Protein AF-A0A2D3VNG2-F1 (afdb_monomer)

Solvent-accessible surface area (backbone atoms only — not comparable to full-atom values): 8539 Å² total; per-residue (Å²): 130,85,75,82,82,73,78,53,73,70,59,52,52,50,52,54,51,50,49,55,54,50,52,56,50,38,55,51,27,48,50,49,23,53,49,34,58,53,53,55,80,77,42,88,83,52,74,72,61,54,54,55,29,51,51,51,22,51,54,24,46,50,54,24,53,54,48,49,53,53,47,52,54,50,54,52,51,49,52,53,56,32,38,77,67,68,76,45,61,77,66,77,74,68,57,89,61,90,76,82,52,67,86,74,60,56,89,66,45,68,67,59,59,49,63,77,52,55,59,64,55,54,55,50,51,54,50,51,53,51,51,53,51,51,54,50,48,54,54,49,52,55,60,68,72,68,119

Sequence (147 aa):
MPSPSTIPPSERIRELTNINADVAGLLTSASHAVGALTTSTASESMPDTAEGQREAFVAAAQEFLHGLQGVAARLRRQAVALEEAGIITPDALREEGVSVRNGGLGGFDVGWLNSRGDKVGRDKEGELVAEARDLLKEVLEKKEGGG

Organism: NCBI:txid112498

Secondary structure (DSSP, 8-state):
-PPP----HHHHHHHHHHHHHHHHHHHHHHHHHHHHHHHHHHS---HHHHHHHHHHHHHHHHHHHHHHHHHHHHHHHHHHHHHHTTSS-GGGGT-SSS--SGGG-TT--HHHHHHHTTHHHHHHHHHHHHHHHHHHHHHHHHHHS--

Structure (mmCIF, N/CA/C/O backbone):
data_AF-A0A2D3VNG2-F1
#
_entry.id   AF-A0A2D3VNG2-F1
#
loop_
_atom_site.group_PDB
_atom_site.id
_atom_site.type_symbol
_atom_site.label_atom_id
_atom_site.label_alt_id
_atom_site.label_comp_id
_atom_site.label_asym_id
_atom_site.label_entity_id
_atom_site.label_seq_id
_atom_site.pdbx_PDB_ins_code
_atom_site.Cartn_x
_atom_site.Cartn_y
_atom_site.Cartn_z
_atom_site.occupancy
_atom_site.B_iso_or_equiv
_atom_site.auth_seq_id
_atom_site.auth_comp_id
_atom_site.auth_asym_id
_atom_site.auth_a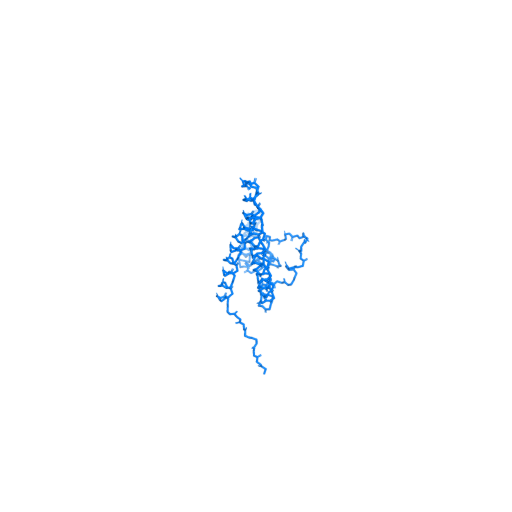tom_id
_atom_site.pdbx_PDB_model_num
ATOM 1 N N . MET A 1 1 ? 4.399 -28.488 23.556 1.00 39.81 1 MET A N 1
ATOM 2 C CA . MET A 1 1 ? 3.806 -27.746 22.425 1.00 39.81 1 MET A CA 1
ATOM 3 C C . MET A 1 1 ? 4.351 -26.330 22.476 1.00 39.81 1 MET A C 1
ATOM 5 O O . MET A 1 1 ? 4.258 -25.742 23.547 1.00 39.81 1 MET A O 1
ATOM 9 N N . PRO A 1 2 ? 5.003 -25.821 21.421 1.00 38.31 2 PRO A N 1
ATOM 10 C CA . PRO A 1 2 ? 5.468 -24.439 21.400 1.00 38.31 2 PRO A CA 1
ATOM 11 C C . PRO A 1 2 ? 4.256 -23.503 21.307 1.00 38.31 2 PRO A C 1
ATOM 13 O O . PRO A 1 2 ? 3.383 -23.701 20.465 1.00 38.31 2 PRO A O 1
ATOM 16 N N . SER A 1 3 ? 4.172 -22.530 22.211 1.00 42.22 3 SER A N 1
ATOM 17 C CA . SER A 1 3 ? 3.147 -21.484 22.203 1.00 42.22 3 SER A CA 1
ATOM 18 C C . SER A 1 3 ? 3.211 -20.692 20.890 1.00 42.22 3 SER A C 1
ATOM 20 O O . SER A 1 3 ? 4.324 -20.419 20.429 1.00 42.22 3 SER A O 1
ATOM 22 N N . PRO A 1 4 ? 2.077 -20.287 20.287 1.00 52.59 4 PRO A N 1
ATOM 23 C CA . PRO A 1 4 ? 2.111 -19.394 19.137 1.00 52.59 4 PRO A CA 1
ATOM 24 C C . PRO A 1 4 ? 2.752 -18.076 19.579 1.00 52.59 4 PRO A C 1
ATOM 26 O O . PRO A 1 4 ? 2.316 -17.448 20.544 1.00 52.59 4 PRO A O 1
ATOM 29 N N . SER A 1 5 ? 3.834 -17.682 18.917 1.00 51.34 5 SER A N 1
ATOM 30 C CA . SER A 1 5 ? 4.504 -16.405 19.140 1.00 51.34 5 SER A CA 1
ATOM 31 C C . SER A 1 5 ? 3.564 -15.275 18.724 1.00 51.34 5 SER A C 1
ATOM 33 O O . SER A 1 5 ? 3.491 -14.906 17.553 1.00 51.34 5 SER A O 1
ATOM 35 N N . THR A 1 6 ? 2.803 -14.748 19.680 1.00 62.78 6 THR A N 1
ATOM 36 C CA . THR A 1 6 ? 1.911 -13.613 19.462 1.00 62.78 6 THR A CA 1
ATOM 37 C C . THR A 1 6 ? 2.763 -12.365 19.241 1.00 62.78 6 THR A C 1
ATOM 39 O O . THR A 1 6 ? 3.326 -11.825 20.193 1.00 62.78 6 THR A O 1
ATOM 42 N N . ILE A 1 7 ? 2.880 -11.907 17.991 1.00 64.56 7 ILE A N 1
ATOM 43 C CA . ILE A 1 7 ? 3.552 -10.638 17.672 1.00 64.56 7 ILE A CA 1
ATOM 44 C C . ILE A 1 7 ? 2.871 -9.520 18.483 1.00 64.56 7 ILE A C 1
ATOM 46 O O . ILE A 1 7 ? 1.638 -9.396 18.396 1.00 64.56 7 ILE A O 1
ATOM 50 N N . PRO A 1 8 ? 3.615 -8.725 19.274 1.00 69.12 8 PRO A N 1
ATOM 51 C CA . PRO A 1 8 ? 3.035 -7.708 20.140 1.00 69.12 8 PRO A CA 1
ATOM 52 C C . PRO A 1 8 ? 2.353 -6.587 19.327 1.00 69.12 8 PRO A C 1
ATOM 54 O O . PRO A 1 8 ? 2.790 -6.271 18.218 1.00 69.12 8 PRO A O 1
ATOM 57 N N . PRO A 1 9 ? 1.307 -5.929 19.867 1.00 66.12 9 PRO A N 1
ATOM 58 C CA . PRO A 1 9 ? 0.556 -4.888 19.152 1.00 66.12 9 PRO A CA 1
ATOM 59 C C . PRO A 1 9 ? 1.412 -3.739 18.592 1.00 66.12 9 PRO A C 1
ATOM 61 O O . PRO A 1 9 ? 1.140 -3.230 17.508 1.00 66.12 9 PRO A O 1
ATOM 64 N N . SER A 1 10 ? 2.473 -3.345 19.298 1.00 67.94 10 SER A N 1
ATOM 65 C CA . SER A 1 10 ? 3.390 -2.276 18.880 1.00 67.94 10 SER A CA 1
ATOM 66 C C . SER A 1 10 ? 4.196 -2.624 17.626 1.00 67.94 10 SER A C 1
ATOM 68 O O . SER A 1 10 ? 4.466 -1.753 16.801 1.00 67.94 10 SER A O 1
ATOM 70 N N .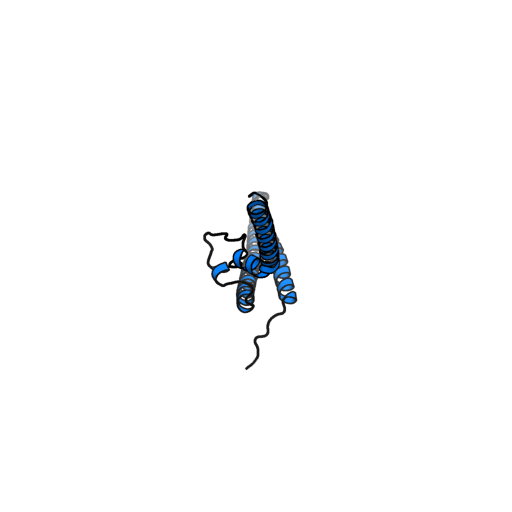 GLU A 1 11 ? 4.561 -3.891 17.457 1.00 70.31 11 GLU A N 1
ATOM 71 C CA . GLU A 1 11 ? 5.294 -4.381 16.290 1.00 70.31 11 GLU A CA 1
ATOM 72 C C . GLU A 1 11 ? 4.384 -4.442 15.058 1.00 70.31 11 GLU A C 1
ATOM 74 O O . GLU A 1 11 ? 4.787 -4.045 13.968 1.00 70.31 11 GLU A O 1
ATOM 79 N N . ARG A 1 12 ? 3.099 -4.750 15.260 1.00 68.75 12 ARG A N 1
ATOM 80 C CA . ARG A 1 12 ? 2.070 -4.700 14.208 1.00 68.75 12 ARG A CA 1
ATOM 81 C C . ARG A 1 12 ? 1.804 -3.281 13.706 1.00 68.75 12 ARG A C 1
ATOM 83 O O . ARG A 1 12 ? 1.691 -3.068 12.503 1.00 68.75 12 ARG A O 1
ATOM 90 N N . ILE A 1 13 ? 1.748 -2.296 14.608 1.00 73.25 13 ILE A N 1
ATOM 91 C CA . ILE A 1 13 ? 1.616 -0.876 14.231 1.00 73.25 13 ILE A CA 1
ATOM 92 C C . ILE A 1 13 ? 2.819 -0.431 13.388 1.00 73.25 13 ILE A C 1
ATOM 94 O O . ILE A 1 13 ? 2.648 0.273 12.391 1.00 73.25 13 ILE A O 1
ATOM 98 N N . ARG A 1 14 ? 4.035 -0.866 13.747 1.00 75.94 14 ARG A N 1
ATOM 99 C CA . ARG A 1 14 ? 5.243 -0.585 12.955 1.00 75.94 14 ARG A CA 1
ATOM 100 C C . ARG A 1 14 ? 5.179 -1.229 11.574 1.00 75.94 14 ARG A C 1
ATOM 102 O O . ARG A 1 14 ? 5.482 -0.560 10.594 1.00 75.94 14 ARG A O 1
ATOM 109 N N . GLU A 1 15 ? 4.730 -2.477 11.472 1.00 74.25 15 GLU A N 1
ATOM 110 C CA . GLU A 1 15 ? 4.548 -3.129 10.173 1.00 74.25 15 GLU A CA 1
ATOM 111 C C . GLU A 1 15 ? 3.494 -2.431 9.301 1.00 74.25 15 GLU A C 1
ATOM 113 O O . GLU A 1 15 ? 3.746 -2.206 8.122 1.00 74.25 15 GLU A O 1
ATOM 118 N N . LEU A 1 16 ? 2.343 -2.037 9.864 1.00 76.81 16 LEU A N 1
ATOM 119 C CA . LEU A 1 16 ? 1.330 -1.241 9.150 1.00 76.81 16 LEU A CA 1
ATOM 120 C C . LEU A 1 16 ? 1.899 0.100 8.664 1.00 76.81 16 LEU A C 1
ATOM 122 O O . LEU A 1 16 ? 1.632 0.531 7.544 1.00 76.81 16 LEU A O 1
ATOM 126 N N . THR A 1 17 ? 2.726 0.742 9.490 1.00 81.50 17 THR A N 1
ATOM 127 C CA . THR A 1 17 ? 3.406 1.996 9.135 1.00 81.50 17 THR A CA 1
ATOM 128 C C . THR A 1 17 ? 4.395 1.785 7.986 1.00 81.50 17 THR A C 1
ATOM 130 O O . THR A 1 17 ? 4.442 2.593 7.059 1.00 81.50 17 THR A O 1
ATOM 133 N N . ASN A 1 18 ? 5.135 0.673 7.999 1.00 81.25 18 ASN A N 1
ATOM 134 C CA . ASN A 1 18 ? 6.039 0.300 6.913 1.00 81.25 18 ASN A CA 1
ATOM 135 C C . ASN A 1 18 ? 5.272 0.024 5.612 1.00 81.25 18 ASN A C 1
ATOM 137 O O . ASN A 1 18 ? 5.683 0.497 4.558 1.00 81.25 18 ASN A O 1
ATOM 141 N N . ILE A 1 19 ? 4.120 -0.655 5.684 1.00 82.69 19 ILE A N 1
ATOM 142 C CA . ILE A 1 19 ? 3.249 -0.866 4.517 1.00 82.69 19 ILE A CA 1
ATOM 143 C C . ILE A 1 19 ? 2.786 0.473 3.930 1.00 82.69 19 ILE A C 1
ATOM 145 O O . ILE A 1 19 ? 2.789 0.639 2.713 1.00 82.69 19 ILE A O 1
ATOM 149 N N . ASN A 1 20 ? 2.426 1.450 4.766 1.00 82.25 20 ASN A N 1
ATOM 150 C CA . ASN A 1 20 ? 2.037 2.776 4.285 1.00 82.25 20 ASN A CA 1
ATOM 151 C C . ASN A 1 20 ? 3.184 3.485 3.534 1.00 82.25 20 ASN A C 1
ATOM 153 O O . ASN A 1 20 ? 2.954 4.109 2.499 1.00 82.25 20 ASN A O 1
ATOM 157 N N . ALA A 1 21 ? 4.426 3.351 4.012 1.00 83.00 21 ALA A N 1
ATOM 158 C CA . ALA A 1 21 ? 5.601 3.865 3.306 1.00 83.00 21 ALA A CA 1
ATOM 159 C C . ALA A 1 21 ? 5.838 3.139 1.965 1.00 83.00 21 ALA A C 1
ATOM 161 O O . ALA A 1 21 ? 6.141 3.786 0.962 1.00 83.00 21 ALA A O 1
ATOM 162 N N . ASP A 1 22 ? 5.623 1.821 1.920 1.00 84.31 22 ASP A N 1
ATOM 163 C CA . ASP A 1 22 ? 5.734 1.031 0.688 1.00 84.31 22 ASP A CA 1
ATOM 164 C C . ASP A 1 22 ? 4.704 1.466 -0.371 1.00 84.31 22 ASP A C 1
ATOM 166 O O . ASP A 1 22 ? 5.024 1.527 -1.558 1.00 84.31 22 ASP A O 1
ATOM 170 N N . VAL A 1 23 ? 3.481 1.828 0.039 1.00 84.50 23 VAL A N 1
ATOM 171 C CA . VAL A 1 23 ? 2.439 2.343 -0.872 1.00 84.50 23 VAL A CA 1
ATOM 172 C C . VAL A 1 23 ? 2.862 3.663 -1.525 1.00 84.50 23 VAL A C 1
ATOM 174 O O . VAL A 1 23 ? 2.646 3.851 -2.723 1.00 84.50 23 VAL A O 1
ATOM 177 N N . ALA A 1 24 ? 3.521 4.560 -0.789 1.00 87.44 24 ALA A N 1
ATOM 178 C CA . ALA A 1 24 ? 4.089 5.776 -1.377 1.00 87.44 24 ALA A CA 1
ATOM 179 C C . ALA A 1 24 ? 5.204 5.457 -2.397 1.00 87.44 24 ALA A C 1
ATOM 181 O O . ALA A 1 24 ? 5.295 6.096 -3.452 1.00 87.44 24 ALA A O 1
ATOM 182 N N . GLY A 1 25 ? 6.006 4.421 -2.127 1.00 85.69 25 GLY A N 1
ATOM 183 C CA . GLY A 1 25 ? 6.991 3.888 -3.073 1.00 85.69 25 GLY A CA 1
ATOM 184 C C . GLY A 1 25 ? 6.356 3.372 -4.369 1.00 85.69 25 GLY A C 1
ATOM 185 O O . GLY A 1 25 ? 6.841 3.686 -5.456 1.00 85.69 25 GLY A O 1
ATOM 186 N N . LEU A 1 26 ? 5.217 2.675 -4.276 1.00 88.50 26 LEU A N 1
ATOM 187 C CA . LEU A 1 26 ? 4.459 2.193 -5.439 1.00 88.50 26 LEU A CA 1
ATOM 188 C C . LEU A 1 26 ? 3.953 3.321 -6.336 1.00 88.50 26 LEU A C 1
ATOM 190 O O . LEU A 1 26 ? 4.029 3.231 -7.559 1.00 88.50 26 LEU A O 1
ATOM 194 N N . LEU A 1 27 ? 3.446 4.399 -5.742 1.00 90.12 27 LEU A N 1
ATOM 195 C CA . LEU A 1 27 ? 2.988 5.557 -6.512 1.00 90.12 27 LEU A CA 1
ATOM 196 C C . LEU A 1 27 ? 4.147 6.238 -7.250 1.00 90.12 27 LEU A C 1
ATOM 198 O O . LEU A 1 27 ? 3.979 6.720 -8.373 1.00 90.12 27 LEU A O 1
ATOM 202 N N . THR A 1 28 ? 5.334 6.235 -6.646 1.00 90.31 28 THR A N 1
ATOM 203 C CA . THR A 1 28 ? 6.543 6.791 -7.258 1.00 90.31 28 THR A CA 1
ATOM 204 C C . THR A 1 28 ? 6.993 5.945 -8.451 1.00 90.31 28 THR A C 1
ATOM 206 O O . THR A 1 28 ? 7.196 6.489 -9.536 1.00 90.31 28 THR A O 1
ATOM 209 N N . SER A 1 29 ? 7.065 4.616 -8.310 1.00 88.69 29 SER A N 1
ATOM 210 C CA . SER A 1 29 ? 7.437 3.730 -9.425 1.00 88.69 29 SER A CA 1
ATOM 211 C C . SER A 1 29 ? 6.409 3.752 -10.562 1.00 88.69 29 SER A C 1
ATOM 213 O O . SER A 1 29 ? 6.792 3.803 -11.732 1.00 88.69 29 SER A O 1
ATOM 215 N N . ALA A 1 30 ? 5.113 3.844 -10.247 1.00 88.69 30 ALA A N 1
ATOM 216 C CA . ALA A 1 30 ? 4.064 4.052 -11.246 1.00 88.69 30 ALA A CA 1
ATOM 217 C C . ALA A 1 30 ? 4.228 5.389 -11.994 1.00 88.69 30 ALA A C 1
ATOM 219 O O . ALA A 1 30 ? 4.104 5.434 -13.219 1.00 88.69 30 ALA A O 1
ATOM 220 N N . SER A 1 31 ? 4.571 6.467 -11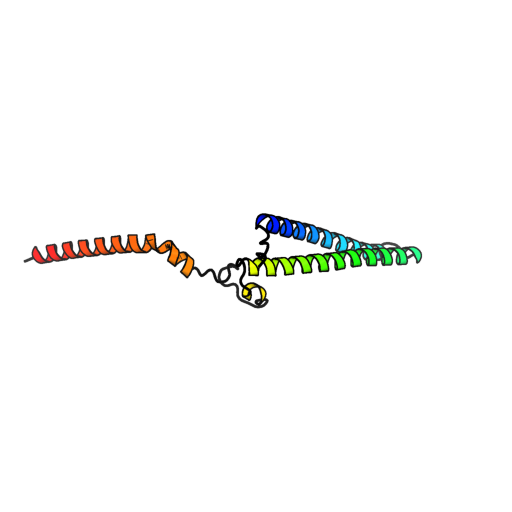.281 1.00 90.19 31 SER A N 1
ATOM 221 C CA . SER A 1 31 ? 4.838 7.780 -11.886 1.00 90.19 31 SER A CA 1
ATOM 222 C C . SER A 1 31 ? 6.046 7.737 -12.827 1.00 90.19 31 SER A C 1
ATOM 224 O O . SER A 1 31 ? 5.999 8.311 -13.913 1.00 90.19 31 SER A O 1
ATOM 226 N N . HIS A 1 32 ? 7.104 7.010 -12.454 1.00 87.12 32 HIS A N 1
ATOM 227 C CA . HIS A 1 32 ? 8.283 6.814 -13.302 1.00 87.12 32 HIS A CA 1
ATOM 228 C C . HIS A 1 32 ? 7.949 6.015 -14.569 1.00 87.12 32 HIS A C 1
ATOM 230 O O . HIS A 1 32 ? 8.391 6.387 -15.656 1.00 87.12 32 HIS A O 1
ATOM 236 N N . ALA A 1 33 ? 7.127 4.966 -14.457 1.00 86.94 33 ALA A N 1
ATOM 237 C CA . ALA A 1 33 ? 6.676 4.187 -15.609 1.00 86.94 33 ALA A CA 1
ATOM 238 C C . ALA A 1 33 ? 5.863 5.052 -16.589 1.00 86.94 33 ALA A C 1
ATOM 240 O O . ALA A 1 33 ? 6.134 5.065 -17.789 1.00 86.94 33 ALA A O 1
ATOM 241 N N . VAL A 1 34 ? 4.909 5.840 -16.085 1.00 87.25 34 VAL A N 1
ATOM 242 C CA . VAL A 1 34 ? 4.128 6.766 -16.922 1.00 87.25 34 VAL A CA 1
ATOM 243 C C . VAL A 1 34 ? 5.032 7.833 -17.554 1.00 87.25 34 VAL A C 1
ATOM 245 O O . VAL A 1 34 ? 4.930 8.077 -18.755 1.00 87.25 34 VAL A O 1
ATOM 248 N N . GLY A 1 35 ? 5.970 8.403 -16.790 1.00 84.75 35 GLY A N 1
ATOM 249 C CA . GLY A 1 35 ? 6.929 9.400 -17.278 1.00 84.75 35 GLY A CA 1
ATOM 250 C C . GLY A 1 35 ? 7.855 8.885 -18.387 1.00 84.75 35 GLY A C 1
ATOM 251 O O . GLY A 1 35 ? 8.170 9.621 -19.329 1.00 84.75 35 GLY A O 1
ATOM 252 N N . ALA A 1 36 ? 8.243 7.607 -18.322 1.00 84.81 36 ALA A N 1
ATOM 253 C CA . ALA A 1 36 ? 9.045 6.960 -19.359 1.00 84.81 36 ALA A CA 1
ATOM 254 C C . ALA A 1 36 ? 8.304 6.894 -20.707 1.00 84.81 36 ALA A C 1
ATOM 256 O O . ALA A 1 36 ? 8.914 7.099 -21.755 1.00 84.81 36 ALA A O 1
ATOM 257 N N . LEU A 1 37 ? 6.983 6.684 -20.687 1.00 78.56 37 LEU A N 1
ATOM 258 C CA . LEU A 1 37 ? 6.152 6.628 -21.894 1.00 78.56 37 LEU A CA 1
ATOM 259 C C . LEU A 1 37 ? 5.778 8.020 -22.427 1.00 78.56 37 LEU A C 1
ATOM 261 O O . LEU A 1 37 ? 5.708 8.221 -23.639 1.00 78.56 37 LEU A O 1
ATOM 265 N N . THR A 1 38 ? 5.551 9.000 -21.548 1.00 79.38 38 THR A N 1
ATOM 266 C CA . THR A 1 38 ? 5.102 10.344 -21.955 1.00 79.38 38 THR A CA 1
ATOM 267 C C . THR A 1 38 ? 6.226 11.164 -22.583 1.00 79.38 38 THR A C 1
ATOM 269 O O . THR A 1 38 ? 5.980 11.940 -23.506 1.00 79.38 38 THR A O 1
ATOM 272 N N . THR A 1 39 ? 7.471 10.969 -22.139 1.00 65.31 39 THR A N 1
ATOM 273 C CA . THR A 1 39 ? 8.646 11.682 -22.677 1.00 65.31 39 THR A CA 1
ATOM 274 C C . THR A 1 39 ? 8.909 11.327 -24.150 1.00 65.31 39 THR A C 1
ATOM 276 O O . THR A 1 39 ? 9.369 12.173 -24.913 1.00 65.31 39 THR A O 1
ATOM 279 N N . SER A 1 40 ? 8.510 10.123 -24.579 1.00 57.41 40 SER A N 1
ATOM 280 C CA . SER A 1 40 ? 8.521 9.675 -25.982 1.00 57.41 40 SER A CA 1
ATOM 281 C C . SER A 1 40 ? 7.617 10.514 -26.892 1.00 57.41 40 SER A C 1
ATOM 283 O O . SER A 1 40 ? 7.952 10.788 -28.037 1.00 57.41 40 SER A O 1
ATOM 285 N N . THR A 1 41 ? 6.471 10.968 -26.375 1.00 57.66 41 THR A N 1
ATOM 286 C CA . THR A 1 41 ? 5.501 11.753 -27.161 1.00 57.66 41 THR A CA 1
ATOM 287 C C . THR A 1 41 ? 5.909 13.216 -27.344 1.00 57.66 41 THR A C 1
ATOM 289 O O . THR A 1 41 ? 5.404 13.880 -28.244 1.00 57.66 41 THR A O 1
ATOM 292 N N . ALA A 1 42 ? 6.822 13.715 -26.502 1.00 59.78 42 ALA A N 1
ATOM 293 C CA . ALA A 1 42 ? 7.290 15.100 -26.513 1.00 59.78 42 ALA A CA 1
ATOM 294 C C . ALA A 1 42 ? 8.653 15.287 -27.207 1.00 59.78 42 ALA A C 1
ATOM 296 O O . ALA A 1 42 ? 9.011 16.414 -27.541 1.00 59.78 42 ALA A O 1
ATOM 297 N N . SER A 1 43 ? 9.419 14.209 -27.411 1.00 56.62 43 SER A N 1
ATOM 298 C CA . SER A 1 43 ? 10.750 14.238 -28.023 1.00 56.62 43 SER A CA 1
ATOM 299 C C . SER A 1 43 ? 10.709 13.504 -29.363 1.00 56.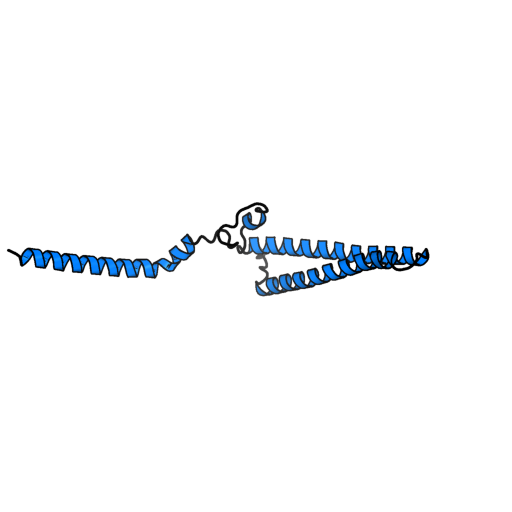62 43 SER A C 1
ATOM 301 O O . SER A 1 43 ? 10.386 12.321 -29.404 1.00 56.62 43 SER A O 1
ATOM 303 N N . GLU A 1 44 ? 10.988 14.215 -30.458 1.00 57.84 44 GLU A N 1
ATOM 304 C CA . GLU A 1 44 ? 11.011 13.668 -31.820 1.00 57.84 44 GLU A CA 1
ATOM 305 C C . GLU A 1 44 ? 11.820 12.357 -31.876 1.00 57.84 44 GLU A C 1
ATOM 307 O O . GLU A 1 44 ? 12.976 12.281 -31.457 1.00 57.84 44 GLU A O 1
ATOM 312 N N . SER A 1 45 ? 11.165 11.289 -32.330 1.00 58.31 45 SER A N 1
ATOM 313 C CA . SER A 1 45 ? 11.574 9.900 -32.128 1.00 58.31 45 SER A CA 1
ATOM 314 C C . SER A 1 45 ? 12.804 9.505 -32.953 1.00 58.31 45 SER A C 1
ATOM 316 O O . SER A 1 45 ? 12.690 9.196 -34.141 1.00 58.31 45 SER A O 1
ATOM 318 N N . MET A 1 46 ? 13.962 9.442 -32.296 1.00 61.53 46 MET A N 1
ATOM 31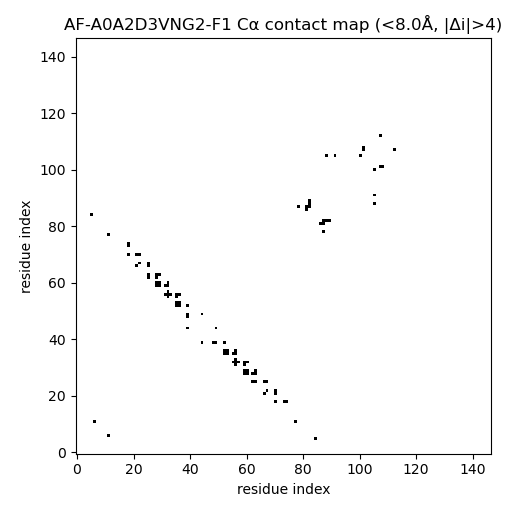9 C CA . MET A 1 46 ? 15.124 8.672 -32.749 1.00 61.53 46 MET A CA 1
ATOM 320 C C . MET A 1 46 ? 14.996 7.211 -32.255 1.00 61.53 46 MET A C 1
ATOM 322 O O . MET A 1 46 ? 14.442 6.975 -31.180 1.00 61.53 46 MET A O 1
ATOM 326 N N . PRO A 1 47 ? 15.472 6.207 -33.012 1.00 61.16 47 PRO A N 1
ATOM 327 C CA . PRO A 1 47 ? 15.277 4.790 -32.674 1.00 61.16 47 PRO A CA 1
ATOM 328 C C . PRO A 1 47 ? 15.954 4.370 -31.355 1.00 61.16 47 PRO A C 1
ATOM 330 O O . PRO A 1 47 ? 15.339 3.655 -30.566 1.00 61.16 47 PRO A O 1
ATOM 333 N N . ASP A 1 48 ? 17.153 4.882 -31.062 1.00 63.12 48 ASP A N 1
ATOM 334 C CA . ASP A 1 48 ? 17.902 4.540 -29.839 1.00 63.12 48 ASP A CA 1
ATOM 335 C C . ASP A 1 48 ? 17.236 5.069 -28.554 1.00 63.12 48 ASP A C 1
ATOM 337 O O . ASP A 1 48 ? 17.329 4.456 -27.489 1.00 63.12 48 ASP A O 1
ATOM 341 N N . THR A 1 49 ? 16.515 6.193 -28.628 1.00 71.50 49 THR A N 1
ATOM 342 C CA . THR A 1 49 ? 15.782 6.742 -27.477 1.00 71.50 49 THR A CA 1
ATOM 343 C C . THR A 1 49 ? 14.510 5.958 -27.169 1.00 71.50 49 THR A C 1
ATOM 345 O O . THR A 1 49 ? 14.127 5.876 -26.002 1.00 71.50 49 THR A O 1
ATOM 348 N N . ALA A 1 50 ? 13.871 5.346 -28.169 1.00 76.38 50 ALA A N 1
ATOM 349 C CA . ALA A 1 50 ? 12.669 4.538 -27.966 1.00 76.38 50 ALA A CA 1
ATOM 350 C C . ALA A 1 50 ? 12.970 3.212 -27.239 1.00 76.38 50 ALA A C 1
ATOM 352 O O . ALA A 1 50 ? 12.206 2.804 -26.360 1.00 76.38 50 ALA A O 1
ATOM 353 N N . GLU A 1 51 ? 14.091 2.555 -27.559 1.00 81.81 51 GLU A N 1
ATOM 354 C CA . GLU A 1 51 ? 14.510 1.327 -26.868 1.00 81.81 51 GLU A CA 1
ATOM 355 C C . GLU A 1 51 ? 14.883 1.589 -25.404 1.00 81.81 51 GLU A C 1
ATOM 357 O O . GLU A 1 51 ? 14.364 0.905 -24.519 1.00 81.81 51 GLU A O 1
ATOM 362 N N . GLY A 1 52 ? 15.672 2.633 -25.123 1.00 81.38 52 GLY A N 1
ATOM 363 C CA . GLY A 1 52 ? 16.016 3.008 -23.745 1.00 81.38 52 GLY A CA 1
ATOM 364 C C . GLY A 1 52 ? 14.798 3.410 -22.899 1.00 81.38 52 GLY A C 1
ATOM 365 O O . GLY A 1 52 ? 14.714 3.078 -21.716 1.00 81.38 52 GLY A O 1
ATOM 366 N N . GLN A 1 53 ? 13.799 4.066 -23.498 1.00 81.62 53 GLN A N 1
ATOM 367 C CA . GLN A 1 53 ? 12.533 4.394 -22.823 1.00 81.62 53 GLN A CA 1
ATOM 368 C C . GLN A 1 53 ? 11.699 3.149 -22.516 1.00 81.62 53 GLN A C 1
ATOM 370 O O . GLN A 1 53 ? 11.109 3.048 -21.436 1.00 81.62 53 GLN A O 1
ATOM 375 N N . ARG A 1 54 ? 11.659 2.185 -23.443 1.00 85.75 54 ARG A N 1
ATOM 376 C CA . ARG A 1 54 ? 10.983 0.902 -23.227 1.00 85.75 54 ARG A CA 1
ATOM 377 C C . ARG A 1 54 ? 11.631 0.133 -22.081 1.00 85.75 54 ARG A C 1
ATOM 379 O O . ARG A 1 54 ? 10.913 -0.409 -21.244 1.00 85.75 54 ARG A O 1
ATOM 386 N N . GLU A 1 55 ? 12.958 0.107 -22.025 1.00 88.75 55 GLU A N 1
ATOM 387 C CA . GLU A 1 55 ? 13.702 -0.523 -20.934 1.00 88.75 55 GLU A CA 1
ATOM 388 C C . GLU A 1 55 ? 13.410 0.156 -19.585 1.00 88.75 55 GLU A C 1
ATOM 390 O O . GLU A 1 55 ? 13.052 -0.523 -18.621 1.00 88.75 55 GLU A O 1
ATOM 395 N N . ALA A 1 56 ? 13.440 1.492 -19.535 1.00 85.94 56 ALA A N 1
ATOM 396 C CA . ALA A 1 56 ? 13.109 2.260 -18.333 1.00 85.94 56 ALA A CA 1
ATOM 397 C C . ALA A 1 56 ? 11.662 2.030 -17.856 1.00 85.94 56 ALA A C 1
ATOM 399 O O . ALA A 1 56 ? 11.418 1.883 -16.656 1.00 85.94 56 ALA A O 1
ATOM 400 N N . PHE A 1 57 ? 10.701 1.946 -18.784 1.00 89.88 57 PHE A N 1
ATOM 401 C CA . PHE A 1 57 ? 9.317 1.591 -18.469 1.00 89.88 57 PHE A CA 1
ATOM 402 C C . PHE A 1 57 ? 9.216 0.183 -17.876 1.00 89.88 57 PHE A C 1
ATOM 404 O O . PHE A 1 57 ? 8.571 0.001 -16.844 1.00 89.88 57 PHE A O 1
ATOM 411 N N . VAL A 1 58 ? 9.852 -0.808 -18.510 1.00 92.75 58 VAL A N 1
ATOM 412 C CA . VAL A 1 58 ? 9.819 -2.202 -18.045 1.00 92.75 58 VAL A CA 1
ATOM 413 C C . VAL A 1 58 ? 10.416 -2.312 -16.644 1.00 92.75 58 VAL A C 1
ATOM 415 O O . VAL A 1 58 ? 9.798 -2.940 -15.786 1.00 92.75 58 VAL A O 1
ATOM 418 N N . ALA A 1 59 ? 11.546 -1.653 -16.384 1.00 90.12 59 ALA A N 1
ATOM 419 C CA . ALA A 1 59 ? 12.171 -1.633 -15.065 1.00 90.12 59 ALA A CA 1
ATOM 420 C C . ALA A 1 59 ? 11.249 -1.008 -13.999 1.00 90.12 59 ALA A C 1
ATOM 422 O O . ALA A 1 59 ? 11.018 -1.605 -12.947 1.00 90.12 59 ALA A O 1
ATOM 423 N N . ALA A 1 60 ? 10.653 0.156 -14.285 1.00 88.25 60 ALA A N 1
ATOM 424 C CA . ALA A 1 60 ? 9.736 0.823 -13.358 1.00 88.25 60 ALA A CA 1
ATOM 425 C C . ALA A 1 60 ? 8.442 0.018 -13.118 1.00 88.25 60 ALA A C 1
ATOM 427 O O . ALA A 1 60 ? 7.943 -0.045 -11.993 1.00 88.25 60 ALA A O 1
ATOM 428 N N . ALA A 1 61 ? 7.915 -0.642 -14.153 1.00 89.31 61 ALA A N 1
ATOM 429 C CA . ALA A 1 61 ? 6.739 -1.503 -14.052 1.00 89.31 61 ALA A CA 1
ATOM 430 C C . ALA A 1 61 ? 7.022 -2.785 -13.252 1.00 89.31 61 ALA A C 1
ATOM 432 O O . ALA A 1 61 ? 6.174 -3.223 -12.473 1.00 89.31 61 ALA A O 1
ATOM 433 N N . GLN A 1 62 ? 8.208 -3.377 -13.413 1.00 93.31 62 GLN A N 1
ATOM 434 C CA . GLN A 1 62 ? 8.646 -4.526 -12.618 1.00 93.31 62 GLN A CA 1
ATOM 435 C C . GLN A 1 62 ? 8.763 -4.162 -11.137 1.00 93.31 62 GLN A C 1
ATOM 437 O O . GLN A 1 62 ? 8.222 -4.884 -10.298 1.00 93.31 62 GLN A O 1
ATOM 442 N N . GLU A 1 63 ? 9.384 -3.023 -10.824 1.00 91.38 63 GLU A N 1
ATOM 443 C CA . GLU A 1 63 ? 9.495 -2.515 -9.452 1.00 91.38 63 GLU A CA 1
ATOM 444 C C . GLU A 1 63 ? 8.108 -2.280 -8.829 1.00 91.38 63 GLU A C 1
ATOM 446 O O . GLU A 1 63 ? 7.829 -2.722 -7.713 1.00 91.38 63 GLU A O 1
ATOM 451 N N . PHE A 1 64 ? 7.191 -1.663 -9.582 1.00 90.62 64 PHE A N 1
ATOM 452 C CA . PHE A 1 64 ? 5.805 -1.468 -9.158 1.00 90.62 64 PHE A CA 1
ATOM 453 C C . PHE A 1 64 ? 5.086 -2.790 -8.858 1.00 90.62 64 PHE A C 1
ATOM 455 O O . PHE A 1 64 ? 4.519 -2.963 -7.778 1.00 90.62 64 PHE A O 1
ATOM 462 N N . LEU A 1 65 ? 5.099 -3.741 -9.796 1.00 91.69 65 LEU A N 1
ATOM 463 C CA . LEU A 1 65 ? 4.366 -4.999 -9.641 1.00 91.69 65 LEU A CA 1
ATOM 464 C C . LEU A 1 65 ? 4.941 -5.857 -8.511 1.00 91.69 65 LEU A C 1
ATOM 466 O O . LEU A 1 65 ? 4.176 -6.445 -7.743 1.00 91.69 65 LEU A O 1
ATOM 470 N N . HIS A 1 66 ? 6.267 -5.894 -8.375 1.00 92.62 66 HIS A N 1
ATOM 471 C CA . HIS A 1 66 ? 6.928 -6.611 -7.290 1.00 92.62 66 HIS A CA 1
ATOM 472 C C . HIS A 1 66 ? 6.588 -5.996 -5.926 1.00 92.62 66 HIS A C 1
ATOM 474 O O . HIS A 1 66 ? 6.187 -6.709 -4.999 1.00 92.62 66 HIS A O 1
ATOM 480 N N . GLY A 1 67 ? 6.644 -4.666 -5.815 1.00 88.25 67 GLY A N 1
ATOM 481 C CA . GLY A 1 67 ? 6.221 -3.967 -4.607 1.00 88.25 67 GLY A CA 1
ATOM 482 C C . GLY A 1 67 ? 4.745 -4.228 -4.275 1.00 88.25 67 GLY A C 1
ATOM 483 O O . GLY A 1 67 ? 4.416 -4.503 -3.120 1.00 88.25 67 GLY A O 1
ATOM 484 N N . LEU A 1 68 ? 3.857 -4.222 -5.277 1.00 89.38 68 LEU A N 1
ATOM 485 C CA . LEU A 1 68 ? 2.419 -4.437 -5.096 1.00 89.38 68 LEU A CA 1
ATOM 486 C C . LEU A 1 68 ? 2.135 -5.845 -4.569 1.00 89.38 68 LEU A C 1
ATOM 488 O O . LEU A 1 68 ? 1.367 -6.010 -3.619 1.00 89.38 68 LEU A O 1
ATOM 492 N N . GLN A 1 69 ? 2.787 -6.859 -5.142 1.00 90.56 69 GLN A N 1
ATOM 493 C CA . GLN A 1 69 ? 2.710 -8.236 -4.653 1.00 90.56 69 GLN A CA 1
ATOM 494 C C . GLN A 1 69 ? 3.205 -8.340 -3.204 1.00 90.56 69 GLN A C 1
ATOM 496 O O . GLN A 1 69 ? 2.558 -8.984 -2.372 1.00 90.56 69 GLN A O 1
ATOM 501 N N . GLY A 1 70 ? 4.312 -7.663 -2.881 1.00 88.88 70 GLY A N 1
ATOM 502 C CA . GLY A 1 70 ? 4.874 -7.618 -1.533 1.00 88.88 70 GLY A CA 1
ATOM 503 C C . GLY A 1 70 ? 3.950 -6.951 -0.509 1.00 88.88 70 GLY A C 1
ATOM 504 O O . GLY A 1 70 ? 3.790 -7.470 0.601 1.00 88.88 70 GLY A O 1
ATOM 505 N N . VAL A 1 71 ? 3.324 -5.829 -0.867 1.00 88.38 71 VAL A N 1
ATOM 506 C CA . VAL A 1 71 ? 2.342 -5.121 -0.029 1.00 88.38 71 VAL A CA 1
ATOM 507 C C . VAL A 1 71 ? 1.086 -5.970 0.164 1.00 88.38 71 VAL A C 1
ATOM 509 O O . VAL A 1 71 ? 0.668 -6.195 1.300 1.00 88.38 71 VAL A O 1
ATOM 512 N N . ALA A 1 72 ? 0.528 -6.532 -0.911 1.00 85.12 72 ALA A N 1
ATOM 513 C CA . ALA A 1 72 ? -0.661 -7.381 -0.841 1.00 85.12 72 ALA A CA 1
ATOM 514 C C . ALA A 1 72 ? -0.436 -8.627 0.032 1.00 85.12 72 ALA A C 1
ATOM 516 O O . ALA A 1 72 ? -1.301 -9.005 0.825 1.00 85.12 72 ALA A O 1
ATOM 517 N N . ALA A 1 73 ? 0.737 -9.260 -0.068 1.00 85.44 73 ALA A N 1
ATOM 518 C CA . ALA A 1 73 ? 1.089 -10.399 0.775 1.00 85.44 73 ALA A CA 1
ATOM 519 C C . ALA A 1 73 ? 1.203 -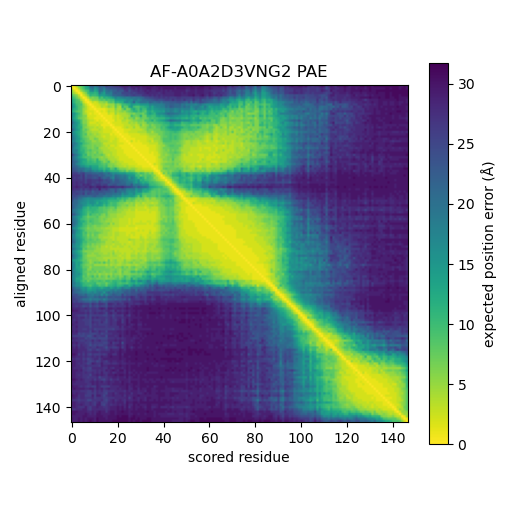10.013 2.261 1.00 85.44 73 ALA A C 1
ATOM 521 O O . ALA A 1 73 ? 0.756 -10.771 3.124 1.00 85.44 73 ALA A O 1
ATOM 522 N N . ARG A 1 74 ? 1.774 -8.840 2.567 1.00 83.19 74 ARG A N 1
ATOM 523 C CA . ARG A 1 74 ? 1.882 -8.319 3.939 1.00 83.19 74 ARG A CA 1
ATOM 524 C C . ARG A 1 74 ? 0.513 -7.989 4.535 1.00 83.19 74 ARG A C 1
ATOM 526 O O . ARG A 1 74 ? 0.226 -8.451 5.635 1.00 83.19 74 ARG A O 1
ATOM 533 N N . LEU A 1 75 ? -0.354 -7.303 3.788 1.00 83.50 75 LEU A N 1
ATOM 534 C CA . LEU A 1 75 ? -1.722 -6.990 4.222 1.00 83.50 75 LEU A CA 1
ATOM 535 C C . LEU A 1 75 ? -2.536 -8.254 4.530 1.00 83.50 75 LEU A C 1
ATOM 537 O O . LEU A 1 75 ? -3.176 -8.331 5.576 1.00 83.50 75 LEU A O 1
ATOM 541 N N . ARG A 1 76 ? -2.455 -9.284 3.675 1.00 83.81 76 ARG A N 1
ATOM 542 C CA . ARG A 1 76 ? -3.126 -10.573 3.930 1.00 83.81 76 ARG A CA 1
ATOM 543 C C . ARG A 1 76 ? -2.628 -11.243 5.207 1.00 83.81 76 ARG A C 1
ATOM 545 O O . ARG A 1 76 ? -3.440 -11.720 5.993 1.00 83.81 76 ARG A O 1
ATOM 552 N N . ARG A 1 77 ? -1.309 -11.262 5.437 1.00 81.12 77 ARG A N 1
ATOM 553 C CA . ARG A 1 77 ? -0.740 -11.818 6.677 1.00 81.12 77 ARG A CA 1
ATOM 554 C C . ARG A 1 77 ? -1.208 -11.053 7.909 1.00 81.12 77 ARG A C 1
ATOM 556 O O . ARG A 1 77 ? -1.523 -11.679 8.913 1.00 81.12 77 ARG A O 1
ATOM 563 N N . GLN A 1 78 ? -1.291 -9.727 7.832 1.00 78.19 78 GLN A N 1
ATOM 564 C CA . GLN A 1 78 ? -1.788 -8.921 8.944 1.00 78.19 78 GLN A CA 1
ATOM 565 C C . GLN A 1 78 ? -3.267 -9.157 9.224 1.00 78.19 78 GLN A C 1
ATOM 567 O O . GLN A 1 78 ? -3.633 -9.253 10.389 1.00 78.19 78 GLN A O 1
ATOM 572 N N . ALA A 1 79 ? -4.095 -9.314 8.190 1.00 76.62 79 ALA A N 1
ATOM 573 C CA . ALA A 1 79 ? -5.496 -9.675 8.368 1.00 76.62 79 ALA A CA 1
ATOM 574 C C . ALA A 1 79 ? -5.635 -11.016 9.116 1.00 76.62 79 ALA A C 1
ATOM 576 O O . ALA A 1 79 ? -6.279 -11.060 10.160 1.00 76.62 79 ALA A O 1
ATOM 577 N N . VAL A 1 80 ? -4.930 -12.068 8.678 1.00 77.12 80 VAL A N 1
ATOM 578 C CA . VAL A 1 80 ? -4.919 -13.371 9.378 1.00 77.12 80 VAL A CA 1
ATOM 579 C C . VAL A 1 80 ? -4.428 -13.222 10.818 1.00 77.12 80 VAL A C 1
ATOM 581 O O . VAL A 1 80 ? -5.045 -13.720 11.753 1.00 77.12 80 VAL A O 1
ATOM 584 N N . ALA A 1 81 ? -3.350 -12.471 11.032 1.00 72.62 81 ALA A N 1
ATOM 585 C CA . ALA A 1 81 ? -2.797 -12.290 12.366 1.00 72.62 81 ALA A CA 1
ATOM 586 C C . ALA A 1 81 ? -3.720 -11.469 13.291 1.00 72.62 81 ALA A C 1
ATOM 588 O O . ALA A 1 81 ? -3.602 -11.580 14.513 1.00 72.62 81 ALA A O 1
ATOM 589 N N . LEU A 1 82 ? -4.570 -10.590 12.752 1.00 71.31 82 LEU A N 1
ATOM 590 C CA . LEU A 1 82 ? -5.580 -9.842 13.512 1.00 71.31 82 LEU A CA 1
ATOM 591 C C . LEU A 1 82 ? -6.802 -10.714 13.832 1.00 71.31 82 LEU A C 1
ATOM 593 O O . LEU A 1 82 ? -7.394 -10.547 14.900 1.00 71.31 82 LEU A O 1
ATOM 597 N N . GLU A 1 83 ? -7.146 -11.650 12.946 1.00 73.56 83 GLU A N 1
ATOM 598 C CA . GLU A 1 83 ? -8.165 -12.677 13.182 1.00 73.56 83 GLU A CA 1
ATOM 599 C C . GLU A 1 83 ? -7.729 -13.627 14.308 1.00 73.56 83 GLU A C 1
ATOM 601 O O . GLU A 1 83 ? -8.464 -13.818 15.275 1.00 73.56 83 GLU A O 1
ATOM 606 N N . GLU A 1 84 ? -6.490 -14.130 14.263 1.00 71.12 84 GLU A N 1
ATOM 607 C CA . GLU A 1 84 ? -5.913 -14.976 15.321 1.00 71.12 84 GLU A CA 1
ATOM 608 C C . GLU A 1 84 ? -5.841 -14.266 16.683 1.00 71.12 84 GLU A C 1
ATOM 610 O O . GLU A 1 84 ? -5.948 -14.901 17.731 1.00 71.12 84 GLU A O 1
ATOM 615 N N . ALA A 1 85 ? -5.673 -12.941 16.680 1.00 71.25 85 ALA A N 1
ATOM 616 C CA . ALA A 1 85 ? -5.680 -12.124 17.892 1.00 71.25 85 ALA A CA 1
ATOM 617 C C . ALA A 1 85 ? -7.099 -11.833 18.423 1.00 71.25 85 ALA 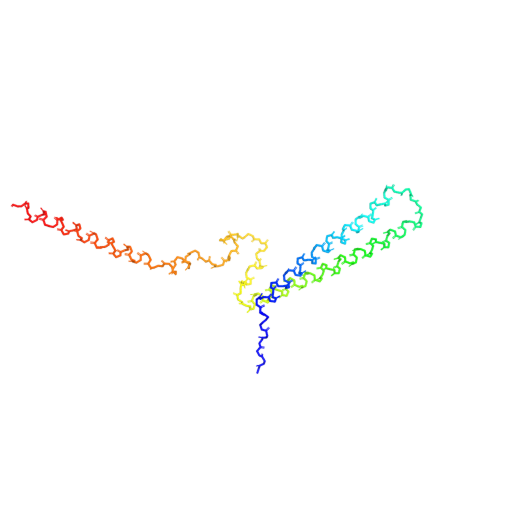A C 1
ATOM 619 O O . ALA A 1 85 ? -7.233 -11.197 19.469 1.00 71.25 85 ALA A O 1
ATOM 620 N N . GLY A 1 86 ? -8.149 -12.254 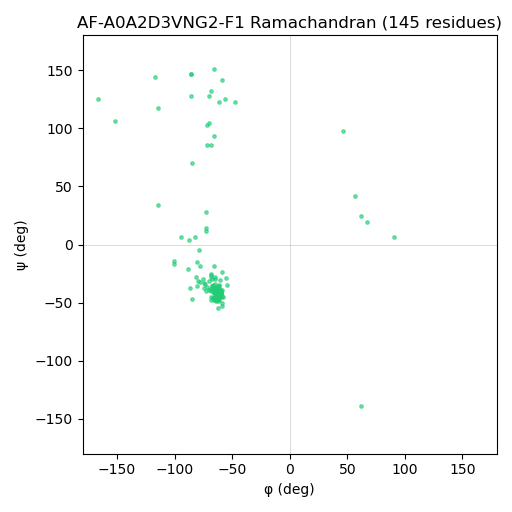17.708 1.00 68.00 86 GLY A N 1
ATOM 621 C CA . GLY A 1 86 ? -9.545 -11.970 18.041 1.00 68.00 86 GLY A CA 1
ATOM 622 C C . GLY A 1 86 ? -9.926 -10.491 17.915 1.00 68.00 86 GLY A C 1
ATOM 623 O O . GLY A 1 86 ? -10.901 -10.064 18.530 1.00 68.00 86 GLY A O 1
ATOM 624 N N . ILE A 1 87 ? -9.148 -9.696 17.167 1.00 68.75 87 ILE A N 1
ATOM 625 C CA . ILE A 1 87 ? -9.360 -8.246 16.999 1.00 68.75 87 ILE A CA 1
ATOM 626 C C . ILE A 1 87 ? -10.344 -7.963 15.858 1.00 68.75 87 ILE A C 1
ATOM 628 O O . ILE A 1 87 ? -11.165 -7.055 15.972 1.00 68.75 87 ILE A O 1
ATOM 632 N N . ILE A 1 88 ? -10.281 -8.739 14.773 1.00 66.75 88 ILE A N 1
ATOM 633 C CA . ILE A 1 88 ? -11.250 -8.694 13.669 1.00 66.75 88 ILE A CA 1
ATOM 634 C C . ILE A 1 88 ? -11.969 -10.037 13.559 1.00 66.75 88 ILE A C 1
ATOM 636 O O . ILE A 1 88 ? -11.375 -11.086 13.800 1.00 66.75 88 ILE A O 1
ATOM 640 N N . THR A 1 89 ? -13.253 -10.014 13.206 1.00 59.22 89 THR A N 1
ATOM 641 C CA . THR A 1 89 ? -14.015 -11.231 12.907 1.00 59.22 89 THR A CA 1
ATOM 642 C C . THR A 1 89 ? -13.828 -11.622 11.435 1.00 59.22 89 THR A C 1
ATOM 644 O O . THR A 1 89 ? -13.735 -10.734 10.586 1.00 59.22 89 THR A O 1
ATOM 647 N N . PRO A 1 90 ? -13.819 -12.924 11.093 1.00 56.50 90 PRO A N 1
ATOM 648 C CA . PRO A 1 90 ? -13.662 -13.391 9.708 1.00 56.50 90 PRO A CA 1
ATOM 649 C C . PRO A 1 90 ? -14.745 -12.857 8.752 1.00 56.50 90 PRO A C 1
ATOM 651 O O . PRO A 1 90 ? -14.502 -12.723 7.553 1.00 56.50 90 PRO A O 1
ATOM 654 N N . ASP A 1 91 ? -15.918 -12.484 9.276 1.00 51.75 91 ASP A N 1
ATOM 655 C CA . ASP A 1 91 ? -16.993 -11.850 8.500 1.00 51.75 91 ASP A CA 1
ATOM 656 C C . ASP A 1 91 ? -16.653 -10.432 8.020 1.00 51.75 91 ASP A C 1
ATOM 658 O O . ASP A 1 91 ? -17.141 -10.013 6.973 1.00 51.75 91 ASP A O 1
ATOM 662 N N . ALA A 1 92 ? -15.761 -9.709 8.708 1.00 52.88 92 ALA A N 1
ATOM 663 C CA . ALA A 1 92 ? -15.367 -8.356 8.309 1.00 52.88 92 ALA A CA 1
ATOM 664 C C . ALA A 1 92 ? -14.609 -8.315 6.966 1.00 52.88 92 ALA A C 1
ATOM 666 O O . ALA A 1 92 ? -14.530 -7.261 6.342 1.00 52.88 92 ALA A O 1
ATOM 667 N N . LEU A 1 93 ? -14.062 -9.452 6.513 1.00 52.03 93 LEU A N 1
ATOM 668 C CA . LEU A 1 93 ? -13.336 -9.586 5.242 1.00 52.03 93 LEU A CA 1
ATOM 669 C C . LEU A 1 93 ? -14.187 -10.201 4.117 1.00 52.03 93 LEU A C 1
ATOM 671 O O . LEU A 1 93 ? -13.773 -10.162 2.960 1.00 52.03 93 LEU A O 1
ATOM 675 N N . ARG A 1 94 ? -15.344 -10.799 4.438 1.00 51.00 94 ARG A N 1
ATOM 676 C CA . ARG A 1 94 ? -16.248 -11.421 3.451 1.00 51.00 94 ARG A CA 1
ATOM 677 C C . ARG A 1 94 ? -17.267 -10.448 2.868 1.00 51.00 94 ARG A C 1
ATOM 679 O O . ARG A 1 94 ? -17.769 -10.701 1.775 1.00 51.00 94 ARG A O 1
ATOM 686 N N . GLU A 1 95 ? -17.548 -9.339 3.545 1.00 49.31 95 GLU A N 1
ATOM 687 C CA . GLU A 1 95 ? -18.444 -8.307 3.023 1.00 49.31 95 GLU A CA 1
ATOM 688 C C . GLU A 1 95 ? -17.708 -7.316 2.102 1.00 49.31 95 GLU A C 1
ATOM 690 O O . GLU A 1 95 ? -17.583 -6.133 2.399 1.00 49.31 95 GLU A O 1
ATOM 695 N N . GLU A 1 96 ? -17.304 -7.771 0.910 1.00 48.88 96 GLU A N 1
ATOM 696 C CA . GLU A 1 96 ? -17.159 -6.870 -0.253 1.00 48.88 96 GLU A CA 1
ATOM 697 C C . GLU A 1 96 ? -18.532 -6.430 -0.824 1.00 48.88 96 GLU A C 1
ATOM 699 O O . GLU A 1 96 ? -18.626 -5.850 -1.903 1.00 48.88 96 GLU A O 1
ATOM 704 N N . GLY A 1 97 ? -19.629 -6.644 -0.091 1.00 48.94 97 GLY A N 1
ATOM 705 C CA . GLY A 1 97 ? -20.957 -6.178 -0.466 1.00 48.94 97 GLY A CA 1
ATOM 706 C C . GLY A 1 97 ? -21.842 -5.926 0.748 1.00 48.94 97 GLY A C 1
ATOM 707 O O . GLY A 1 97 ? -22.344 -6.873 1.330 1.00 48.94 97 GLY A O 1
ATOM 708 N N . VAL A 1 98 ? -22.060 -4.641 1.059 1.00 57.38 98 VAL A N 1
ATOM 709 C CA . VAL A 1 98 ? -23.189 -4.076 1.831 1.00 57.38 98 VAL A CA 1
ATOM 710 C C . VAL A 1 98 ? -23.521 -4.835 3.132 1.00 57.38 98 VAL A C 1
ATOM 712 O O . VAL A 1 98 ? -24.362 -5.724 3.144 1.00 57.38 98 VAL A O 1
ATOM 715 N N . SER A 1 99 ? -23.038 -4.379 4.287 1.00 44.56 99 SER A N 1
ATOM 716 C CA . SER A 1 99 ? -23.780 -3.370 5.055 1.00 44.56 99 SER A CA 1
ATOM 717 C C . SER A 1 99 ? -22.918 -2.737 6.153 1.00 44.56 99 SER A C 1
ATOM 719 O O . SER A 1 99 ? -22.402 -3.398 7.049 1.00 44.56 99 SER A O 1
ATOM 721 N N . VAL A 1 100 ? -22.811 -1.406 6.149 1.00 49.34 100 VAL A N 1
ATOM 722 C CA . VAL A 1 100 ? -22.255 -0.676 7.295 1.00 49.34 100 VAL A CA 1
ATOM 723 C C . VAL A 1 100 ? -23.277 -0.734 8.434 1.00 49.34 100 VAL A C 1
ATOM 725 O O . VAL A 1 100 ? -24.099 0.166 8.598 1.00 49.34 100 VAL A O 1
ATOM 728 N N . ARG A 1 101 ? -23.244 -1.798 9.238 1.00 49.38 101 ARG A N 1
ATOM 729 C CA . ARG A 1 101 ? -23.821 -1.777 10.587 1.00 49.38 101 ARG A CA 1
ATOM 730 C C . ARG A 1 101 ? -22.774 -1.217 11.551 1.00 49.38 101 ARG A C 1
ATOM 732 O O . ARG A 1 101 ? -21.631 -1.659 11.569 1.00 49.38 101 ARG A O 1
ATOM 739 N N . ASN A 1 102 ? -23.171 -0.207 12.327 1.00 51.75 102 ASN A N 1
ATOM 740 C CA . ASN A 1 102 ? -22.358 0.437 13.370 1.00 51.75 102 ASN A CA 1
ATOM 741 C C . ASN A 1 102 ? -21.011 1.023 12.895 1.00 51.75 102 ASN A C 1
ATOM 743 O O . ASN A 1 102 ? -19.997 0.889 13.575 1.00 51.75 102 ASN A O 1
ATOM 747 N N . GLY A 1 103 ? -20.980 1.680 11.729 1.00 57.69 103 GLY A N 1
ATOM 748 C CA . GLY A 1 103 ? -19.832 2.505 11.317 1.00 57.69 103 GLY A CA 1
ATOM 749 C C . GLY A 1 103 ? -18.501 1.758 11.150 1.00 57.69 103 GLY A C 1
ATOM 750 O O . GLY A 1 103 ? -17.450 2.375 11.275 1.00 57.69 103 GLY A O 1
ATOM 751 N N . GLY A 1 104 ? -18.531 0.446 10.895 1.00 56.94 104 GLY A N 1
ATOM 752 C CA . GLY A 1 104 ? -17.320 -0.365 10.716 1.00 56.94 104 GLY A CA 1
ATOM 753 C C . GLY A 1 104 ? -16.762 -0.997 11.997 1.00 56.94 104 GLY A C 1
ATOM 754 O O . GLY A 1 104 ? -15.715 -1.631 11.938 1.00 56.94 104 GLY A O 1
ATOM 755 N N . LEU A 1 105 ? -17.457 -0.895 13.139 1.00 60.09 105 LEU A N 1
ATOM 756 C CA . LEU A 1 105 ? -17.081 -1.597 14.380 1.00 60.09 105 LEU A CA 1
ATOM 757 C C . LEU A 1 105 ? -17.563 -3.064 14.443 1.00 60.09 105 LEU A C 1
ATOM 759 O O . LEU A 1 105 ? -17.413 -3.727 15.469 1.00 60.09 105 LEU A O 1
ATOM 763 N N . GLY A 1 106 ? -18.142 -3.599 13.366 1.00 67.31 106 GLY A N 1
ATOM 764 C CA . GLY A 1 106 ? -18.611 -4.986 13.314 1.00 67.31 106 GLY A CA 1
ATOM 765 C C . GLY A 1 106 ? -19.719 -5.290 14.334 1.00 67.31 106 GLY A C 1
ATOM 766 O O . GLY A 1 106 ? -20.626 -4.486 14.551 1.00 67.31 106 GLY A O 1
ATOM 767 N N . GLY A 1 107 ? -19.645 -6.468 14.964 1.00 57.56 107 GLY A N 1
ATOM 768 C CA . GLY A 1 107 ? -20.620 -6.981 15.941 1.00 57.56 107 GLY A CA 1
ATOM 769 C C . GLY A 1 107 ? -20.598 -6.314 17.323 1.00 57.56 107 GLY A C 1
ATOM 770 O O . GLY A 1 107 ? -21.222 -6.831 18.249 1.00 57.56 107 GLY A O 1
ATOM 771 N N . PHE A 1 108 ? -19.893 -5.189 17.488 1.00 54.47 108 PHE A N 1
ATOM 772 C CA . PHE A 1 108 ? -20.018 -4.342 18.674 1.00 54.47 108 PHE A CA 1
ATOM 773 C C . PHE A 1 108 ? -21.407 -3.693 18.674 1.00 54.47 108 PHE A C 1
ATOM 775 O O . PHE A 1 108 ? -21.621 -2.599 18.153 1.00 54.47 108 PHE A O 1
ATOM 782 N N . ASP A 1 109 ? -22.376 -4.423 19.219 1.00 65.19 109 ASP A N 1
ATOM 783 C CA . ASP A 1 109 ? -23.745 -3.961 19.368 1.00 65.19 109 ASP A CA 1
ATOM 784 C C . ASP A 1 109 ? -23.797 -2.826 20.399 1.00 65.19 109 ASP A C 1
ATOM 786 O O . ASP A 1 109 ? -23.276 -2.934 21.515 1.00 65.19 109 ASP A O 1
ATOM 790 N N . VAL A 1 110 ? -24.472 -1.736 20.041 1.00 57.75 110 VAL A N 1
ATOM 791 C CA . VAL A 1 110 ? -24.804 -0.642 20.962 1.00 57.75 110 VAL A CA 1
ATOM 792 C C . VAL A 1 110 ? -25.563 -1.197 22.179 1.00 57.75 110 VAL A C 1
ATOM 794 O O . VAL A 1 110 ? -25.402 -0.690 23.289 1.00 57.75 110 VAL A O 1
ATOM 797 N N . GLY A 1 111 ? -26.309 -2.297 22.003 1.00 62.97 111 GLY A N 1
ATOM 798 C CA . GLY A 1 111 ? -26.926 -3.069 23.083 1.00 62.97 111 GLY A CA 1
ATOM 799 C C . GLY A 1 111 ? -25.927 -3.630 24.104 1.00 62.97 111 GLY A C 1
ATOM 800 O O . GLY A 1 111 ? -26.180 -3.561 25.307 1.00 62.97 111 GLY A O 1
ATOM 801 N N . TRP A 1 112 ? -24.752 -4.101 23.673 1.00 62.22 112 TRP A N 1
ATOM 802 C CA . TRP A 1 112 ? -23.709 -4.590 24.583 1.00 62.22 112 TRP A CA 1
ATOM 803 C C . TRP A 1 112 ? -23.018 -3.448 25.339 1.00 62.22 112 TRP A C 1
ATOM 805 O O . TRP A 1 112 ? -22.794 -3.557 26.548 1.00 62.22 112 TRP A O 1
ATOM 815 N N . LEU A 1 113 ? -22.757 -2.319 24.670 1.00 64.25 113 LEU A N 1
ATOM 816 C CA . LEU A 1 113 ? -22.259 -1.098 25.318 1.00 64.25 113 LEU A CA 1
ATOM 817 C C . LEU A 1 113 ? -23.253 -0.554 26.356 1.00 64.25 113 LEU A C 1
ATOM 819 O O . LEU A 1 113 ? -22.846 -0.227 27.472 1.00 64.25 113 LEU A O 1
ATOM 823 N N . ASN A 1 114 ? -24.549 -0.548 26.038 1.00 58.44 114 ASN A N 1
ATOM 824 C CA . ASN A 1 114 ? -25.597 -0.149 26.979 1.00 58.44 114 ASN A CA 1
ATOM 825 C C . ASN A 1 114 ? -25.748 -1.140 28.142 1.00 58.44 114 ASN A C 1
ATOM 827 O O . ASN A 1 114 ? -25.926 -0.711 29.279 1.00 58.44 114 ASN A O 1
ATOM 831 N N . SER A 1 115 ? -25.577 -2.446 27.909 1.00 62.03 115 SER A N 1
ATOM 832 C CA . SER A 1 115 ? -25.642 -3.452 28.983 1.00 62.03 115 SER A CA 1
ATOM 833 C C . SER A 1 115 ? -24.522 -3.309 30.024 1.00 62.03 115 SER A C 1
ATOM 835 O O . SER A 1 115 ? -24.723 -3.603 31.201 1.00 62.03 115 SER A O 1
ATOM 837 N N . ARG A 1 116 ? -23.343 -2.802 29.630 1.00 60.00 116 ARG A N 1
ATOM 838 C CA . ARG A 1 116 ? -22.238 -2.501 30.560 1.00 60.00 116 ARG A CA 1
ATOM 839 C C . ARG A 1 116 ? -22.411 -1.164 31.293 1.00 60.00 116 ARG A C 1
ATOM 841 O O . ARG A 1 116 ? -21.744 -0.948 32.302 1.00 60.00 116 ARG A O 1
ATOM 848 N N . GLY A 1 117 ? -23.310 -0.300 30.817 1.00 59.06 117 GLY A N 1
ATOM 849 C CA . GLY A 1 117 ? -23.667 0.993 31.410 1.00 59.06 117 GLY A CA 1
ATOM 850 C C . GLY A 1 117 ? -24.890 0.969 32.339 1.00 59.06 117 GLY A C 1
ATOM 851 O O . GLY A 1 117 ? -25.300 2.029 32.810 1.00 59.06 117 GLY A O 1
ATOM 852 N N . ASP A 1 118 ? -25.456 -0.204 32.648 1.00 59.66 118 ASP A N 1
ATOM 853 C CA . ASP A 1 118 ? -26.701 -0.383 33.427 1.00 59.66 118 ASP A CA 1
ATOM 854 C C . ASP A 1 118 ? -26.572 -0.089 34.943 1.00 59.66 118 ASP A C 1
ATOM 856 O O . ASP A 1 118 ? -27.239 -0.662 35.807 1.00 59.66 118 ASP A O 1
ATOM 860 N N . LYS A 1 119 ? -25.647 0.797 35.315 1.00 61.22 119 LYS A N 1
ATOM 861 C CA . LYS A 1 119 ? -25.568 1.345 36.671 1.00 61.22 119 LYS A CA 1
ATOM 862 C C . LYS A 1 119 ? -26.508 2.541 36.814 1.00 61.22 119 LYS A C 1
ATOM 864 O O . LYS A 1 119 ? -27.313 2.587 37.730 1.00 61.22 119 LYS A O 1
ATOM 869 N N . VAL A 1 120 ? -26.472 3.455 35.842 1.00 65.94 120 VAL A N 1
ATOM 870 C CA . VAL A 1 120 ? -27.290 4.677 35.864 1.00 65.94 120 VAL A CA 1
ATOM 871 C C . VAL A 1 120 ? -28.777 4.369 35.651 1.00 65.94 120 VAL A C 1
ATOM 873 O O . VAL A 1 120 ? -29.618 5.070 36.201 1.00 65.94 120 VAL A O 1
ATOM 876 N N . GLY A 1 121 ? -29.104 3.323 34.881 1.00 64.88 121 GLY A N 1
ATOM 877 C CA . GLY A 1 121 ? -30.483 2.863 34.682 1.00 64.88 121 GLY A CA 1
ATOM 878 C C . GLY A 1 121 ? -31.121 2.398 35.989 1.00 64.88 121 GLY A C 1
ATOM 879 O O . GLY A 1 121 ? -32.134 2.952 36.406 1.00 64.88 121 GLY A O 1
ATOM 880 N N . ARG A 1 122 ? -30.466 1.462 36.683 1.00 66.75 122 ARG A N 1
ATOM 881 C CA . ARG A 1 122 ? -30.934 0.934 37.975 1.00 66.75 122 ARG A CA 1
ATOM 882 C C . ARG A 1 122 ? -30.974 1.979 39.089 1.00 66.75 122 ARG A C 1
ATOM 884 O O . ARG A 1 122 ? -31.924 1.988 39.866 1.00 66.75 122 ARG A O 1
ATOM 891 N N . ASP A 1 123 ? -29.990 2.876 39.146 1.00 72.19 123 ASP A N 1
ATOM 892 C CA . ASP A 1 123 ? -29.966 3.943 40.155 1.00 72.19 123 ASP A CA 1
ATOM 893 C C . ASP A 1 123 ? -31.144 4.923 39.954 1.00 72.19 123 ASP A C 1
ATOM 895 O O . ASP A 1 123 ? -31.826 5.276 40.917 1.00 72.19 123 ASP A O 1
ATOM 899 N N . LYS A 1 124 ? -31.452 5.291 38.700 1.00 76.62 124 LYS A N 1
ATOM 900 C CA . LYS A 1 124 ? -32.603 6.151 38.369 1.00 76.62 124 LYS A CA 1
ATOM 901 C C . LYS A 1 124 ? -33.946 5.450 38.529 1.00 76.62 124 LYS A C 1
ATOM 903 O O . LYS A 1 124 ? -34.913 6.082 38.937 1.00 76.62 124 LYS A O 1
ATOM 908 N N . GLU A 1 125 ? -34.030 4.162 38.213 1.00 73.12 125 GLU A N 1
ATOM 909 C CA . GLU A 1 125 ? -35.250 3.385 38.443 1.00 73.12 125 GLU A CA 1
ATOM 910 C C . GLU A 1 125 ? -35.577 3.323 39.942 1.00 73.12 125 GLU A C 1
ATOM 912 O O . GLU A 1 125 ? -36.723 3.536 40.330 1.00 73.12 125 GLU A O 1
ATOM 917 N N . GLY A 1 126 ? -34.565 3.143 40.799 1.00 80.50 126 GLY A N 1
ATOM 918 C CA . GLY A 1 126 ? -34.729 3.212 42.252 1.00 80.50 126 GLY A CA 1
ATOM 919 C C . GLY A 1 126 ? -35.208 4.582 42.747 1.00 80.50 126 GLY A C 1
ATOM 920 O O . GLY A 1 126 ? -36.078 4.646 43.618 1.00 80.50 126 GLY A O 1
ATOM 921 N N . GLU A 1 127 ? -34.683 5.666 42.170 1.00 83.19 127 GLU A N 1
ATOM 922 C CA . GLU A 1 127 ? -35.103 7.041 42.470 1.00 83.19 127 GLU A CA 1
ATOM 923 C C . GLU A 1 127 ? -36.569 7.287 42.074 1.00 83.19 127 GLU A C 1
ATOM 925 O O . GLU A 1 127 ? -37.371 7.716 42.904 1.00 83.19 127 GLU A O 1
ATOM 930 N N . LEU A 1 128 ? -36.956 6.906 40.853 1.00 86.44 128 LEU A N 1
ATOM 931 C CA . LEU A 1 128 ? -38.325 7.061 40.347 1.00 86.44 128 LEU A CA 1
ATOM 932 C C . LEU A 1 128 ? -39.340 6.212 41.124 1.00 86.44 128 LEU A C 1
ATOM 934 O O . LEU A 1 128 ? -40.458 6.656 41.386 1.00 86.44 128 LEU A O 1
ATOM 938 N N . VAL A 1 129 ? -38.966 4.995 41.529 1.00 89.44 129 VAL A N 1
ATOM 939 C CA . VAL A 1 129 ? -39.819 4.134 42.364 1.00 89.44 129 VAL A CA 1
ATOM 940 C C . VAL A 1 129 ? -39.990 4.723 43.767 1.00 89.44 129 VAL A C 1
ATOM 942 O O . VAL A 1 129 ? -41.069 4.611 44.356 1.00 89.44 129 VAL A O 1
ATOM 945 N N . ALA A 1 130 ? -38.957 5.370 44.314 1.00 87.50 130 ALA A N 1
ATOM 946 C CA . ALA A 1 130 ? -39.065 6.064 45.591 1.00 87.50 130 ALA A CA 1
ATOM 947 C C . ALA A 1 130 ? -39.997 7.281 45.499 1.00 87.50 130 ALA A C 1
ATOM 949 O O . ALA A 1 130 ? -40.890 7.408 46.338 1.00 87.50 130 ALA A O 1
ATOM 950 N N . GLU A 1 131 ? -39.853 8.098 44.455 1.00 87.62 131 GLU A N 1
ATOM 951 C CA . GLU A 1 131 ? -40.713 9.259 44.203 1.00 87.62 131 GLU A CA 1
ATOM 952 C C . GLU A 1 131 ? -42.179 8.844 43.991 1.00 87.62 131 GLU A C 1
ATOM 954 O O . GLU A 1 131 ? -43.086 9.393 44.619 1.00 87.62 131 GLU A O 1
ATOM 959 N N . ALA A 1 132 ? -42.425 7.796 43.197 1.00 89.94 132 ALA A N 1
ATOM 960 C CA . ALA A 1 132 ? -43.767 7.255 42.980 1.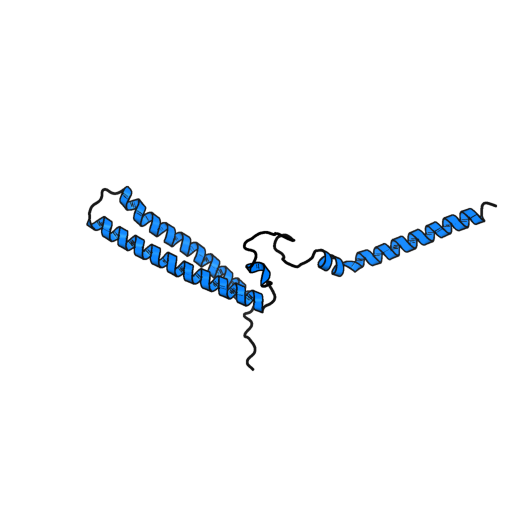00 89.94 132 ALA A CA 1
ATOM 961 C C . ALA A 1 132 ? -44.422 6.753 44.280 1.00 89.94 132 ALA A C 1
ATOM 963 O O . ALA A 1 132 ? -45.624 6.939 44.494 1.00 89.94 132 ALA A O 1
ATOM 964 N N . ARG A 1 133 ? -43.642 6.130 45.173 1.00 89.31 133 ARG A N 1
ATOM 965 C CA . ARG A 1 133 ? -44.127 5.680 46.485 1.00 89.31 133 ARG A CA 1
ATOM 966 C C . ARG A 1 133 ? -44.494 6.861 47.382 1.00 89.31 133 ARG A C 1
ATOM 968 O O . ARG A 1 133 ? -45.470 6.767 48.126 1.00 89.31 133 ARG A O 1
ATOM 975 N N . ASP A 1 134 ? -43.725 7.940 47.341 1.00 90.81 134 ASP A N 1
ATOM 976 C CA . ASP A 1 134 ? -43.960 9.100 48.198 1.00 90.81 134 ASP A CA 1
ATOM 977 C C . ASP A 1 134 ? -45.170 9.919 47.705 1.00 90.81 134 ASP A C 1
ATOM 979 O O . ASP A 1 134 ? -46.020 10.284 48.518 1.00 90.81 134 ASP A O 1
ATOM 983 N N . LEU A 1 135 ? -45.365 10.040 46.385 1.00 87.88 135 LEU A N 1
ATOM 984 C CA . LEU A 1 135 ? -46.604 10.568 45.791 1.00 87.88 135 LEU A CA 1
ATOM 985 C C . LEU A 1 135 ? -47.841 9.744 46.181 1.00 87.88 135 LEU A C 1
ATOM 987 O O . LEU A 1 135 ? -48.900 10.299 46.477 1.00 87.88 135 LEU A O 1
ATOM 991 N N . LEU A 1 136 ? -47.728 8.411 46.205 1.00 88.38 136 LEU A N 1
ATOM 992 C CA . LEU A 1 136 ? -48.842 7.551 46.612 1.00 88.38 136 LEU A CA 1
ATOM 993 C C . LEU A 1 136 ? -49.216 7.763 48.086 1.00 88.38 136 LEU A C 1
ATOM 995 O O . LEU A 1 136 ? -50.402 7.764 48.412 1.00 88.38 136 LEU A O 1
ATOM 999 N N . LYS A 1 137 ? -48.230 7.971 48.967 1.00 87.94 137 LYS A N 1
ATOM 1000 C CA . LYS A 1 137 ? -48.485 8.300 50.378 1.00 87.94 137 LYS A CA 1
ATOM 1001 C C . LYS A 1 137 ? -49.214 9.632 50.519 1.00 87.94 137 LYS A C 1
ATOM 1003 O O . LYS A 1 137 ? -50.215 9.676 51.223 1.00 87.94 137 LYS A O 1
ATOM 1008 N N . GLU A 1 138 ? -48.794 10.665 49.791 1.00 86.50 138 GLU A N 1
ATOM 1009 C CA . GLU A 1 138 ? -49.463 11.973 49.810 1.00 86.50 138 GLU A CA 1
ATOM 1010 C C . GLU A 1 138 ? -50.935 11.867 49.365 1.00 86.50 138 GLU A C 1
ATOM 1012 O O . GLU A 1 138 ? -51.833 12.451 49.976 1.00 86.50 138 GLU A O 1
ATOM 1017 N N . VAL A 1 139 ? -51.217 11.067 48.330 1.00 86.25 139 VAL A N 1
ATOM 1018 C CA . VAL A 1 139 ? -52.591 10.822 47.858 1.00 86.25 139 VAL A CA 1
ATOM 1019 C C . VAL A 1 139 ? -53.423 10.053 48.890 1.00 86.25 139 VAL A C 1
ATOM 1021 O O . VAL A 1 139 ? -54.613 10.341 49.043 1.00 86.25 139 VAL A O 1
ATOM 1024 N N . LEU A 1 140 ? -52.828 9.089 49.598 1.00 82.56 140 LEU A N 1
ATOM 1025 C CA . LEU A 1 140 ? -53.504 8.337 50.658 1.00 82.56 140 LEU A CA 1
ATOM 1026 C C . LEU A 1 140 ? -53.806 9.225 51.872 1.00 82.56 140 LEU A C 1
ATOM 1028 O O . LEU A 1 140 ? -54.947 9.247 52.325 1.00 82.56 140 LEU A O 1
ATOM 1032 N N . GLU A 1 141 ? -52.849 10.036 52.320 1.00 81.81 141 GLU A N 1
ATOM 1033 C CA . GLU A 1 141 ? -53.032 10.988 53.425 1.00 81.81 141 GLU A CA 1
ATOM 1034 C C . GLU A 1 141 ? -54.091 12.050 53.089 1.00 81.81 141 GLU A C 1
ATOM 1036 O O . GLU A 1 141 ? -54.947 12.379 53.913 1.00 81.81 141 GLU A O 1
ATOM 1041 N N . LYS A 1 142 ? -54.120 12.530 51.841 1.00 74.19 142 LYS A N 1
ATOM 1042 C CA . LYS A 1 142 ? -55.153 13.456 51.355 1.00 74.19 142 LYS A CA 1
ATOM 1043 C C . LYS A 1 142 ? -56.541 12.812 51.255 1.00 74.19 142 LYS A C 1
ATOM 1045 O O . LYS A 1 142 ? -57.545 13.513 51.369 1.00 74.19 142 LYS A O 1
ATOM 1050 N N . LYS A 1 143 ? -56.610 11.494 51.043 1.00 67.62 143 LYS A N 1
ATOM 1051 C CA . LYS A 1 143 ? -57.861 10.720 51.031 1.00 67.62 143 LYS A CA 1
ATOM 1052 C C . LYS A 1 143 ? -58.360 10.405 52.445 1.00 67.62 143 LYS A C 1
ATOM 1054 O O . LYS A 1 143 ? -59.569 10.351 52.645 1.00 67.62 143 LYS A O 1
ATOM 1059 N N . GLU A 1 144 ? -57.457 10.234 53.408 1.00 63.00 144 GLU A N 1
ATOM 1060 C CA . GLU A 1 144 ? -57.786 10.002 54.822 1.00 63.00 144 GLU A CA 1
ATOM 1061 C C . GLU A 1 144 ? -58.116 11.301 55.581 1.00 63.00 144 GLU A C 1
ATOM 1063 O O . GLU A 1 144 ? -58.934 11.277 56.495 1.00 63.00 144 GLU A O 1
ATOM 1068 N N . GLY A 1 145 ? -57.561 12.448 55.169 1.00 56.84 145 GLY A N 1
ATOM 1069 C CA . GLY A 1 145 ? -57.862 13.772 55.738 1.00 56.84 145 GLY A CA 1
ATOM 1070 C C . GLY A 1 145 ? -59.054 14.513 55.111 1.00 56.84 145 GLY A C 1
ATOM 1071 O O . GLY A 1 145 ? -59.292 15.671 55.449 1.00 56.84 145 GLY A O 1
ATOM 1072 N N . GLY A 1 146 ? -59.773 13.884 54.174 1.00 51.75 146 GLY A N 1
ATOM 1073 C CA . GLY A 1 146 ? -60.894 14.464 53.421 1.00 51.75 146 GLY A CA 1
ATOM 1074 C C . GLY A 1 146 ? -62.257 13.821 53.708 1.00 51.75 146 GLY A C 1
ATOM 1075 O O . GLY A 1 146 ? -63.058 13.699 52.779 1.00 51.75 146 GLY A O 1
ATOM 1076 N N . GLY A 1 147 ? -62.490 13.377 54.949 1.00 41.09 147 GLY A N 1
ATOM 1077 C CA . GLY A 1 147 ? -63.770 12.859 55.453 1.00 41.09 147 GLY A CA 1
ATOM 1078 C C . GLY A 1 147 ? -64.362 13.748 56.535 1.00 41.09 147 GLY A C 1
ATOM 1079 O O . GLY A 1 147 ? -63.612 14.075 57.480 1.00 41.09 147 GLY A O 1
#

Nearest PDB structures (foldseek):
  7v2y-assembly1_E  TM=5.621E-01  e=5.868E-01  Saccharomyces cerevisiae S288C
  5c22-assembly4_D  TM=5.815E-01  e=3.054E+00  Escherichia coli
  5c21-assembly1_B  TM=5.108E-01  e=2.413E+00  Escherichia coli
  5c22-assembly3_C  TM=4.629E-01  e=2.413E+00  Escherichia coli
  6ixg-assembly2_B  TM=4.840E-01  e=6.969E+00  Homo sapiens

Radius of gyration: 32.54 Å; Cα contacts (8 Å, |Δi|>4): 53; chains: 1; bounding box: 82×43×88 Å

Mean predicted aligned error: 18.33 Å

pLDDT: mean 72.7, std 14.45, range [38.31, 93.31]

Foldseek 3Di:
DDDPPQDDPVVLVVLVVVLVVLVVVLVVLVVQLVVLVVVCVVDDDDPVSVVVSVVSNVVSVVSNVVSVVVSVVSVVVSVVSCCVVVNDPPVLVVPPDDDPDPNSNPPPDVVVVVVVVCPVVVVVVVVVVVVVVVVVVVVVVVVVVPD

InterPro domains:
  IPR019404 Mediator complex, subunit Med11 [PF10280] (10-136)